Protein AF-A0AAV9F9H8-F1 (afdb_monomer)

Organism: Acorus calamus (NCBI:txid4465)

Mean pr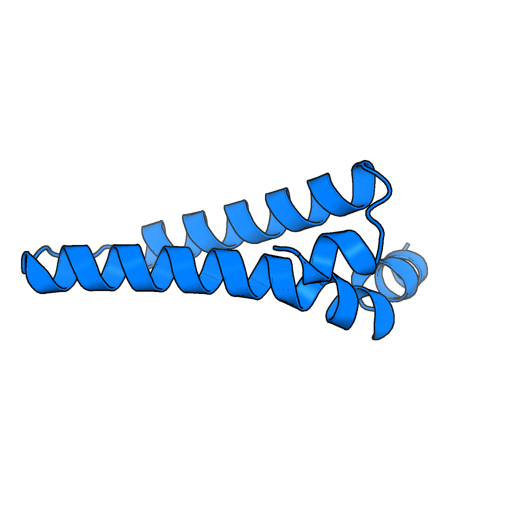edicted aligned error: 6.38 Å

Solvent-accessible surface area (backbone atoms only — not comparable to full-atom values): 4335 Å² total; per-residue (Å²): 112,71,69,56,49,42,63,63,63,64,24,72,65,45,52,58,52,46,40,41,59,48,48,53,39,49,50,54,50,51,51,55,51,49,56,36,53,75,70,68,52,90,75,65,59,67,64,52,50,52,51,42,52,50,48,38,52,49,54,51,52,51,41,60,73,72,64,63,50,73,68,59,36,72,74,104

Secondary structure (DSSP, 8-state):
-HHHHHHHTSSHHHHHHTHHHHHHHHHHHHHHHHHHHHTT----HHHHHHHHHHHHHHHHHHHHHTT--HHHHH--

Sequence (76 aa):
MKRLCVTELLDTWTFVVLRPIRLEEQLRLVAVLWDKTAMREIINMSEKLHKASNNGIISMVTWMREGGSVNEARSL

Structure (mmCIF, N/CA/C/O backbone):
data_AF-A0AAV9F9H8-F1
#
_entry.id   AF-A0AAV9F9H8-F1
#
loop_
_atom_site.group_PDB
_atom_site.id
_atom_site.type_symbol
_atom_site.label_atom_id
_atom_site.label_alt_id
_atom_site.label_comp_id
_atom_site.label_asym_id
_atom_site.label_entity_id
_atom_site.label_seq_id
_atom_site.pdbx_PDB_ins_code
_atom_site.Cartn_x
_atom_site.Cartn_y
_atom_site.Cartn_z
_atom_site.occupancy
_atom_site.B_iso_or_equiv
_atom_site.auth_seq_id
_atom_site.auth_comp_id
_atom_site.auth_asym_id
_atom_site.auth_atom_id
_atom_site.pdbx_PDB_model_num
ATOM 1 N N . MET A 1 1 ? 16.936 14.027 -15.369 1.00 51.91 1 MET A N 1
ATOM 2 C CA . MET A 1 1 ? 16.325 13.320 -14.218 1.00 51.91 1 MET A CA 1
ATOM 3 C C . MET A 1 1 ? 14.833 13.048 -14.394 1.00 51.91 1 MET A C 1
ATOM 5 O O . MET A 1 1 ? 14.495 11.879 -14.448 1.00 51.91 1 MET A O 1
ATOM 9 N N . LYS A 1 2 ? 13.947 14.046 -14.585 1.00 64.56 2 LYS A N 1
ATOM 10 C CA . LYS A 1 2 ? 12.491 13.792 -14.750 1.00 64.56 2 LYS A CA 1
ATOM 11 C C . LYS A 1 2 ? 12.142 12.780 -15.854 1.00 64.56 2 LYS A C 1
ATOM 13 O O . LYS A 1 2 ? 11.284 11.936 -15.649 1.00 64.56 2 LYS A O 1
ATOM 18 N N . ARG A 1 3 ? 12.845 12.834 -16.993 1.00 73.38 3 ARG A N 1
ATOM 19 C CA . ARG A 1 3 ? 12.609 11.947 -18.146 1.00 73.38 3 ARG A CA 1
ATOM 20 C C . ARG A 1 3 ? 12.800 10.461 -17.814 1.00 73.38 3 ARG A C 1
ATOM 22 O O . ARG A 1 3 ? 12.020 9.660 -18.294 1.00 73.38 3 ARG A O 1
ATOM 29 N N . LEU A 1 4 ? 13.771 10.134 -16.956 1.00 71.81 4 LEU A N 1
ATOM 30 C CA . LEU A 1 4 ? 14.084 8.757 -16.563 1.00 71.81 4 LEU A CA 1
ATOM 31 C C . LEU A 1 4 ? 13.043 8.209 -15.575 1.00 71.81 4 LEU A C 1
ATOM 33 O O . LEU A 1 4 ? 12.559 7.103 -15.735 1.00 71.81 4 LEU A O 1
ATOM 37 N N . CYS A 1 5 ? 12.609 9.016 -14.601 1.00 72.75 5 CYS A N 1
ATOM 38 C CA . CYS A 1 5 ? 11.501 8.633 -13.718 1.00 72.75 5 CYS A CA 1
ATOM 39 C C . CYS A 1 5 ? 10.205 8.396 -14.504 1.00 72.75 5 CYS A C 1
ATOM 41 O O . CYS A 1 5 ? 9.453 7.483 -14.187 1.00 72.75 5 CYS A O 1
ATOM 43 N N . VAL A 1 6 ? 9.943 9.211 -15.528 1.00 73.94 6 VAL A N 1
ATOM 44 C CA . VAL A 1 6 ? 8.744 9.054 -16.356 1.00 73.94 6 VAL A CA 1
ATOM 45 C C . VAL A 1 6 ? 8.795 7.763 -17.173 1.00 73.94 6 VAL A C 1
ATOM 47 O O . VAL A 1 6 ? 7.791 7.068 -17.222 1.00 73.94 6 VAL A O 1
ATOM 50 N N . THR A 1 7 ? 9.939 7.418 -17.769 1.00 74.44 7 THR A N 1
ATOM 51 C CA . THR A 1 7 ? 10.065 6.204 -18.596 1.00 74.44 7 THR A CA 1
ATOM 52 C C . THR A 1 7 ? 10.206 4.921 -17.786 1.00 74.44 7 THR A C 1
ATOM 54 O O . THR A 1 7 ? 9.757 3.882 -18.240 1.00 74.44 7 THR A O 1
ATOM 57 N N . GLU A 1 8 ? 10.804 4.977 -16.596 1.00 74.50 8 GLU A N 1
ATOM 58 C CA . GLU A 1 8 ? 11.055 3.771 -15.797 1.00 74.50 8 GLU A CA 1
ATOM 59 C C . GLU A 1 8 ? 9.949 3.510 -14.766 1.00 74.50 8 GLU A C 1
ATOM 61 O O . GLU A 1 8 ? 9.533 2.371 -14.580 1.00 74.50 8 GLU A O 1
ATOM 66 N N . LEU A 1 9 ? 9.442 4.549 -14.089 1.00 75.00 9 LEU A N 1
ATOM 67 C CA . LEU A 1 9 ? 8.492 4.396 -12.972 1.00 75.00 9 LEU A CA 1
ATOM 68 C C . LEU A 1 9 ? 7.044 4.681 -13.367 1.00 75.00 9 LEU A C 1
ATOM 70 O O . LEU A 1 9 ? 6.127 4.084 -12.807 1.00 75.00 9 LEU A O 1
ATOM 74 N N . LEU A 1 10 ? 6.838 5.630 -14.281 1.00 78.38 10 LEU A N 1
ATOM 75 C CA . LEU A 1 10 ? 5.508 6.115 -14.663 1.00 78.38 10 LEU A CA 1
ATOM 76 C C . LEU A 1 10 ? 5.088 5.656 -16.058 1.00 78.38 10 LEU A C 1
ATOM 78 O O . LEU A 1 10 ? 4.052 6.103 -16.552 1.00 78.38 10 LEU A O 1
ATOM 82 N N . ASP A 1 11 ? 5.867 4.778 -16.688 1.00 83.81 11 ASP A N 1
ATOM 83 C CA . ASP A 1 11 ? 5.462 4.198 -17.953 1.00 83.81 11 ASP A CA 1
ATOM 84 C C . ASP A 1 11 ? 4.273 3.251 -17.758 1.00 83.81 11 ASP A C 1
ATOM 86 O O . ASP A 1 11 ? 4.087 2.619 -16.710 1.00 83.81 11 ASP A O 1
ATOM 90 N N . THR A 1 12 ? 3.450 3.163 -18.800 1.00 82.56 12 THR A N 1
ATOM 91 C CA . THR A 1 12 ? 2.235 2.343 -18.798 1.00 82.56 12 THR A CA 1
ATOM 92 C C . THR A 1 12 ? 2.572 0.884 -18.502 1.00 82.56 12 THR A C 1
ATOM 94 O O . THR A 1 12 ? 1.838 0.218 -17.769 1.00 82.56 12 THR A O 1
ATOM 97 N N . TRP A 1 13 ? 3.707 0.399 -19.013 1.00 81.88 13 TRP A N 1
ATOM 98 C CA . TRP A 1 13 ? 4.179 -0.953 -18.750 1.00 81.88 13 TRP A CA 1
ATOM 99 C C . TRP A 1 13 ? 4.455 -1.187 -17.263 1.00 81.88 13 TRP A C 1
ATOM 101 O O . TRP A 1 13 ? 3.875 -2.092 -16.660 1.00 81.88 13 TRP A O 1
ATOM 111 N N . THR A 1 14 ? 5.266 -0.327 -16.646 1.00 82.38 14 THR A N 1
ATOM 112 C CA . THR A 1 14 ? 5.597 -0.412 -15.220 1.00 82.38 14 THR A CA 1
ATOM 113 C C . THR A 1 14 ? 4.339 -0.354 -14.352 1.00 82.38 14 THR A C 1
ATOM 115 O O . THR A 1 14 ? 4.186 -1.130 -13.406 1.00 82.38 14 THR A O 1
ATOM 118 N N . PHE A 1 15 ? 3.370 0.495 -14.705 1.00 82.38 15 PHE A N 1
ATOM 119 C CA . PHE A 1 15 ? 2.106 0.565 -13.975 1.00 82.38 15 PHE A CA 1
ATOM 120 C C . PHE A 1 15 ? 1.320 -0.754 -14.007 1.00 82.38 15 PHE A C 1
ATOM 122 O O . PHE A 1 15 ? 0.755 -1.146 -12.976 1.00 82.38 15 PHE A O 1
ATOM 129 N N . VAL A 1 16 ? 1.279 -1.427 -15.163 1.00 87.19 16 VAL A N 1
ATOM 130 C CA . VAL A 1 16 ? 0.596 -2.716 -15.356 1.00 87.19 16 VAL A CA 1
ATOM 131 C C . VAL A 1 16 ? 1.302 -3.827 -14.590 1.00 87.19 16 VAL A C 1
ATOM 133 O O . VAL A 1 16 ? 0.637 -4.586 -13.886 1.00 87.19 16 VAL A O 1
ATOM 136 N N . VAL A 1 17 ? 2.630 -3.900 -14.676 1.00 86.81 17 VAL A N 1
ATOM 137 C CA . VAL A 1 17 ? 3.411 -4.973 -14.048 1.00 86.81 17 VAL A CA 1
ATOM 138 C C . VAL A 1 17 ? 3.368 -4.895 -12.522 1.00 86.81 17 VAL A C 1
ATOM 140 O O . VAL A 1 17 ? 3.244 -5.917 -11.862 1.00 86.81 17 VAL A O 1
ATOM 143 N N . LEU A 1 18 ? 3.358 -3.692 -11.947 1.00 89.12 18 LEU A N 1
ATOM 144 C CA . LEU A 1 18 ? 3.256 -3.507 -10.495 1.00 89.12 18 LEU A CA 1
ATOM 145 C C . LEU A 1 18 ? 1.817 -3.583 -9.958 1.00 89.12 18 LEU A C 1
ATOM 147 O O . LEU A 1 18 ? 1.599 -3.463 -8.751 1.00 89.12 18 LEU A O 1
ATOM 151 N N . ARG A 1 19 ? 0.806 -3.708 -10.829 1.00 90.50 19 ARG A N 1
ATOM 152 C CA . ARG A 1 19 ? -0.605 -3.744 -10.411 1.00 90.50 19 ARG A CA 1
ATOM 153 C C . ARG A 1 19 ? -0.902 -4.859 -9.397 1.00 90.50 19 ARG A C 1
ATOM 155 O O . ARG A 1 19 ? -1.604 -4.545 -8.438 1.00 90.50 19 ARG A O 1
ATOM 162 N N . PRO A 1 20 ? -0.408 -6.100 -9.560 1.00 91.12 20 PRO A N 1
ATOM 163 C CA . PRO A 1 20 ? -0.657 -7.175 -8.599 1.00 91.12 20 PRO A CA 1
ATOM 164 C C . PRO A 1 20 ? -0.093 -6.857 -7.211 1.00 91.12 20 PRO A C 1
ATOM 166 O O . PRO A 1 20 ? -0.817 -6.953 -6.229 1.00 91.12 20 PRO A O 1
ATOM 169 N N . ILE A 1 21 ? 1.126 -6.314 -7.142 1.00 90.62 21 ILE A N 1
ATOM 170 C CA . ILE A 1 21 ? 1.761 -5.889 -5.882 1.00 90.62 21 ILE A CA 1
ATOM 171 C C . ILE A 1 21 ? 0.910 -4.827 -5.171 1.00 90.62 21 ILE A C 1
ATOM 173 O O . ILE A 1 21 ? 0.671 -4.900 -3.967 1.00 90.62 21 ILE A O 1
ATOM 177 N N . ARG A 1 22 ? 0.396 -3.835 -5.916 1.00 90.50 22 ARG A N 1
ATOM 178 C CA . ARG A 1 22 ? -0.509 -2.824 -5.339 1.00 90.50 22 ARG A CA 1
ATOM 179 C C . ARG A 1 22 ? -1.826 -3.433 -4.863 1.00 90.50 22 ARG A C 1
ATOM 181 O O . ARG A 1 22 ? -2.351 -2.990 -3.845 1.00 90.50 22 ARG A O 1
ATOM 188 N N . LEU A 1 23 ? -2.371 -4.400 -5.601 1.00 94.00 23 LEU A N 1
ATOM 189 C CA . LEU A 1 23 ? -3.610 -5.080 -5.235 1.00 94.00 23 LEU A CA 1
ATOM 190 C C . LEU A 1 23 ? -3.433 -5.887 -3.945 1.00 94.00 23 LEU A C 1
ATOM 192 O O . LEU A 1 23 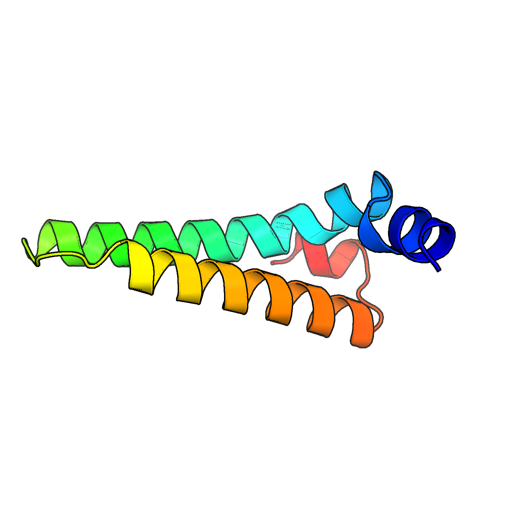? -4.290 -5.812 -3.071 1.00 94.00 23 LEU A O 1
ATOM 196 N N . GLU A 1 24 ? -2.316 -6.595 -3.797 1.00 93.06 24 GLU A N 1
ATOM 197 C CA . GLU A 1 24 ? -2.009 -7.369 -2.595 1.00 93.06 24 GLU A CA 1
ATOM 198 C C . GLU A 1 24 ? -1.972 -6.477 -1.344 1.00 93.06 24 GLU A C 1
ATOM 200 O O . GLU A 1 24 ? -2.639 -6.763 -0.349 1.00 93.06 24 GLU A O 1
ATOM 205 N N . GLU A 1 25 ? -1.279 -5.337 -1.401 1.00 92.88 25 GLU A N 1
ATOM 206 C CA . GLU A 1 25 ? -1.225 -4.398 -0.272 1.00 92.88 25 GLU A CA 1
ATOM 207 C C . GLU A 1 25 ? -2.589 -3.757 0.037 1.00 92.88 25 GLU A C 1
ATOM 209 O O . GLU A 1 25 ? -2.926 -3.526 1.202 1.00 92.88 25 GLU A O 1
ATOM 214 N N . GLN A 1 26 ? -3.420 -3.516 -0.984 1.00 94.50 26 GLN A N 1
ATOM 215 C CA . GLN A 1 26 ? -4.800 -3.062 -0.787 1.00 94.50 26 GLN A CA 1
ATOM 216 C C . GLN A 1 26 ? -5.654 -4.128 -0.096 1.00 94.50 26 GLN A C 1
ATOM 218 O O . GLN A 1 26 ? -6.396 -3.804 0.832 1.00 94.50 26 GLN A O 1
ATOM 223 N N . LEU A 1 27 ? -5.532 -5.395 -0.501 1.00 96.62 27 LEU A N 1
ATOM 224 C CA . LEU A 1 27 ? -6.243 -6.509 0.127 1.00 96.62 27 LEU A CA 1
ATOM 225 C C . LEU A 1 27 ? -5.812 -6.695 1.586 1.00 96.62 27 LEU A C 1
ATOM 227 O O . LEU A 1 27 ? -6.671 -6.848 2.455 1.00 96.62 27 LEU A O 1
ATOM 231 N N . ARG A 1 28 ? -4.510 -6.587 1.884 1.00 95.00 28 ARG A N 1
ATOM 232 C CA . ARG A 1 28 ? -3.989 -6.605 3.262 1.00 95.00 28 A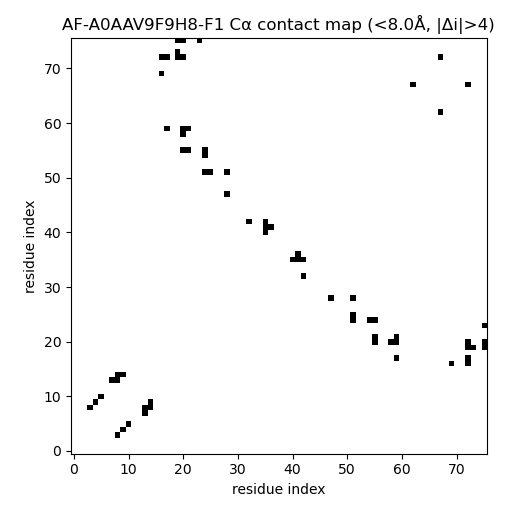RG A CA 1
ATOM 233 C C . ARG A 1 28 ? -4.582 -5.477 4.107 1.00 95.00 28 ARG A C 1
ATOM 235 O O . ARG A 1 28 ? -4.984 -5.713 5.246 1.00 95.00 28 ARG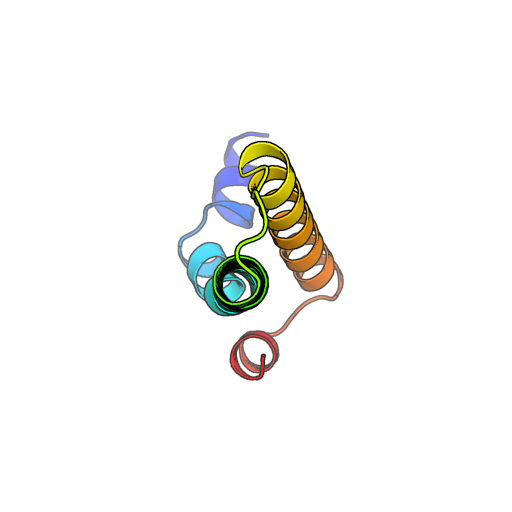 A O 1
ATOM 242 N N . LEU A 1 29 ? -4.680 -4.261 3.561 1.00 96.06 29 LEU A N 1
ATOM 243 C CA . LEU A 1 29 ? -5.325 -3.145 4.256 1.00 96.06 29 LEU A CA 1
ATOM 244 C C . LEU A 1 29 ? -6.807 -3.439 4.531 1.00 96.06 29 LEU A C 1
ATOM 246 O O . LEU A 1 29 ? -7.254 -3.253 5.661 1.00 96.06 29 LEU A O 1
ATOM 250 N N . VAL A 1 30 ? -7.556 -3.915 3.532 1.00 97.12 30 VAL A N 1
ATOM 251 C CA . VAL A 1 30 ? -8.982 -4.249 3.682 1.00 97.12 30 VAL A CA 1
ATOM 252 C C . VAL A 1 30 ? -9.190 -5.330 4.741 1.00 97.12 30 VAL A C 1
ATOM 254 O O . VAL A 1 30 ? -10.067 -5.165 5.584 1.00 97.12 30 VAL A O 1
ATOM 257 N N . ALA A 1 31 ? -8.361 -6.376 4.762 1.00 96.94 31 ALA A N 1
ATOM 258 C CA . ALA A 1 31 ? -8.425 -7.425 5.779 1.00 96.94 31 ALA A CA 1
ATOM 259 C C . ALA A 1 31 ? -8.232 -6.858 7.197 1.00 96.94 31 ALA A C 1
ATOM 261 O O . ALA A 1 31 ? -9.056 -7.086 8.078 1.00 96.94 31 ALA A O 1
ATOM 262 N N . VAL A 1 32 ? -7.216 -6.010 7.401 1.00 95.25 32 VAL A N 1
ATOM 263 C CA . VAL A 1 32 ? -6.974 -5.358 8.702 1.00 95.25 32 VAL A CA 1
ATOM 264 C C . VAL A 1 32 ? -8.146 -4.469 9.129 1.00 95.25 32 VAL A C 1
ATOM 266 O O . VAL A 1 32 ? -8.473 -4.403 10.315 1.00 95.25 32 VAL A O 1
ATOM 269 N N . LEU A 1 33 ? -8.764 -3.748 8.190 1.00 96.50 33 LEU A N 1
ATOM 270 C CA . LEU A 1 33 ? -9.930 -2.910 8.481 1.00 96.50 33 LEU A CA 1
ATOM 271 C C . LEU A 1 33 ? -11.161 -3.754 8.812 1.00 96.50 33 LEU A C 1
ATOM 273 O O . LEU A 1 33 ? -11.903 -3.400 9.728 1.00 96.50 33 LEU A O 1
ATOM 277 N N . TRP A 1 34 ? -11.362 -4.858 8.096 1.00 97.12 34 TRP A N 1
ATOM 278 C CA . TRP A 1 34 ? -12.447 -5.799 8.334 1.00 97.12 34 TRP A CA 1
ATOM 279 C C . TRP A 1 34 ? -12.364 -6.395 9.740 1.00 97.12 34 TRP A C 1
ATOM 281 O O . TRP A 1 34 ? -13.322 -6.278 10.503 1.00 97.12 34 TRP A O 1
ATOM 291 N N . ASP A 1 35 ? -11.198 -6.920 10.124 1.00 96.81 35 ASP A N 1
ATOM 292 C CA . ASP A 1 35 ? -10.982 -7.536 11.438 1.00 96.81 35 ASP A CA 1
ATOM 293 C C . ASP A 1 35 ? -11.213 -6.539 12.578 1.00 96.81 35 ASP A C 1
ATOM 295 O O . ASP A 1 35 ? -11.947 -6.812 13.530 1.00 96.81 35 ASP A O 1
ATOM 299 N N . LYS A 1 36 ? -10.659 -5.327 12.452 1.00 95.75 36 LYS A N 1
ATOM 300 C CA . LYS A 1 36 ? -10.845 -4.263 13.450 1.00 95.75 36 LYS A CA 1
ATOM 301 C C . LYS A 1 36 ? -12.295 -3.806 13.556 1.00 95.75 36 LYS A C 1
ATOM 303 O O . LYS A 1 36 ? -12.780 -3.547 14.656 1.00 95.75 36 LYS A O 1
ATOM 308 N N . THR A 1 37 ? -12.993 -3.727 12.426 1.00 95.25 37 THR A N 1
ATOM 309 C CA . THR A 1 37 ? -14.411 -3.351 12.391 1.00 95.25 37 THR A CA 1
ATOM 310 C C . THR A 1 37 ? -15.276 -4.432 13.035 1.00 95.25 37 THR A C 1
ATOM 312 O O . THR A 1 37 ? -16.161 -4.107 13.827 1.00 95.25 37 THR A O 1
ATOM 315 N N . ALA A 1 38 ? -14.989 -5.711 12.770 1.00 96.56 38 ALA A N 1
ATOM 316 C CA . ALA A 1 38 ? -15.665 -6.843 13.402 1.00 96.56 38 ALA A CA 1
ATOM 317 C C . ALA A 1 38 ? -15.494 -6.831 14.932 1.00 96.56 38 ALA A C 1
ATOM 319 O O . ALA A 1 38 ? -16.440 -7.121 15.664 1.00 96.56 38 ALA A O 1
ATOM 320 N N . MET A 1 39 ? -14.323 -6.408 15.416 1.00 96.88 39 MET A N 1
ATOM 321 C CA . MET A 1 39 ? -14.029 -6.218 16.843 1.00 96.88 39 MET A CA 1
ATOM 322 C C . MET A 1 39 ? -14.536 -4.883 17.419 1.00 96.88 39 MET A C 1
ATOM 324 O O . MET A 1 39 ? -14.383 -4.637 18.613 1.00 96.88 39 MET A O 1
ATOM 328 N N . ARG A 1 40 ? -15.161 -4.023 16.600 1.00 95.81 40 ARG A N 1
ATOM 329 C CA . ARG A 1 40 ? -15.605 -2.662 16.963 1.00 95.81 40 ARG A CA 1
ATOM 330 C C . ARG A 1 40 ? -14.483 -1.776 17.520 1.00 95.81 40 ARG A C 1
ATOM 332 O O . ARG A 1 40 ? -14.727 -0.902 18.351 1.00 95.81 40 ARG A O 1
ATOM 339 N N . GLU A 1 41 ? -13.254 -1.985 17.062 1.00 96.50 41 GLU A N 1
ATOM 340 C CA . GLU A 1 41 ? -12.113 -1.166 17.456 1.00 96.50 41 GLU A CA 1
ATOM 341 C C . GLU A 1 41 ? -12.112 0.187 16.736 1.00 96.50 41 GLU A C 1
ATOM 343 O O . GLU A 1 41 ? -12.452 0.294 15.557 1.00 96.50 41 GLU A O 1
ATOM 348 N N . ILE A 1 42 ? -11.646 1.231 17.427 1.00 95.38 42 ILE A N 1
ATOM 349 C CA . ILE A 1 42 ? -11.375 2.527 16.798 1.00 95.38 42 ILE A CA 1
ATOM 350 C C . ILE A 1 42 ? -10.170 2.379 15.864 1.00 95.38 42 ILE A C 1
ATOM 352 O O . ILE A 1 42 ? -9.116 1.860 16.243 1.00 95.38 42 ILE A O 1
ATOM 356 N N . ILE A 1 43 ? -10.313 2.874 14.636 1.00 95.69 43 ILE A N 1
ATOM 357 C CA . ILE A 1 43 ? -9.285 2.765 13.605 1.00 95.69 43 ILE A CA 1
ATOM 358 C C . ILE A 1 43 ? -8.636 4.129 13.374 1.00 95.69 43 ILE A C 1
ATOM 360 O O . ILE A 1 43 ? -9.276 5.069 12.905 1.00 95.69 43 ILE A O 1
ATOM 364 N N . ASN A 1 44 ? -7.329 4.226 13.629 1.00 95.88 44 ASN A N 1
ATOM 365 C CA . ASN A 1 44 ? -6.529 5.351 13.157 1.00 95.88 44 ASN A CA 1
ATOM 366 C C . ASN A 1 44 ? -6.226 5.178 11.660 1.00 95.88 44 ASN A C 1
ATOM 368 O O . ASN A 1 44 ? -5.250 4.532 11.274 1.00 95.88 44 ASN A O 1
ATOM 372 N N . MET A 1 45 ? -7.075 5.757 10.812 1.00 95.31 45 MET A N 1
ATOM 373 C CA . MET A 1 45 ? -6.934 5.649 9.358 1.00 95.31 45 MET A CA 1
ATOM 374 C C . MET A 1 45 ? -5.641 6.274 8.830 1.00 95.31 45 MET A C 1
ATOM 376 O O . MET A 1 45 ? -5.063 5.737 7.890 1.00 95.31 45 MET A O 1
ATOM 380 N N . SER A 1 46 ? -5.147 7.350 9.448 1.00 97.44 46 SER A N 1
ATOM 381 C CA . SER A 1 46 ? -3.890 7.992 9.038 1.00 97.44 46 SER A CA 1
ATOM 382 C C . SER A 1 46 ? -2.707 7.032 9.185 1.00 97.44 46 SER A C 1
ATOM 384 O O . SER A 1 46 ? -1.949 6.811 8.241 1.00 97.44 46 SER A O 1
ATOM 386 N N . GLU A 1 47 ? -2.610 6.358 10.334 1.00 96.50 47 GLU A N 1
ATOM 387 C CA . GLU A 1 47 ? -1.571 5.355 10.574 1.00 96.50 47 GLU A CA 1
ATOM 388 C C . GLU A 1 47 ? -1.671 4.179 9.590 1.00 96.50 47 GLU A C 1
ATOM 390 O O . GLU A 1 47 ? -0.660 3.733 9.039 1.00 96.50 47 GLU A O 1
ATOM 395 N N . LYS A 1 48 ? -2.888 3.672 9.349 1.00 95.31 48 LYS A N 1
ATOM 396 C CA . LYS A 1 48 ? -3.105 2.534 8.443 1.00 95.31 4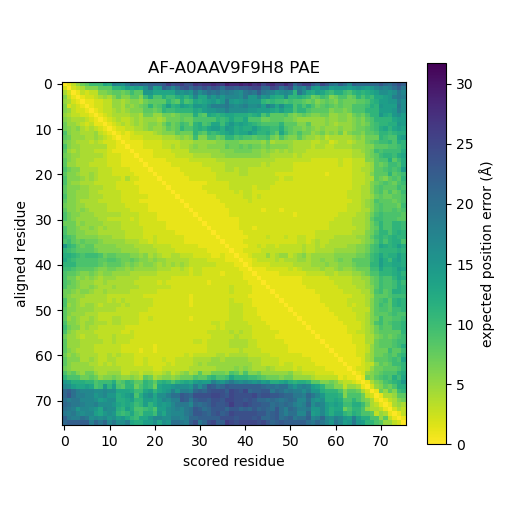8 LYS A CA 1
ATOM 397 C C . LYS A 1 48 ? -2.768 2.871 6.996 1.00 95.31 48 LYS A C 1
ATOM 399 O O . LYS A 1 48 ? -2.111 2.068 6.337 1.00 95.31 48 LYS A O 1
ATOM 404 N N . LEU A 1 49 ? -3.146 4.058 6.528 1.00 95.38 49 LEU A N 1
ATOM 405 C CA . LEU A 1 49 ? -2.832 4.521 5.178 1.00 95.38 49 LEU A CA 1
ATOM 406 C C . LEU A 1 49 ? -1.332 4.774 4.998 1.00 95.38 49 LEU A C 1
ATOM 408 O O . LEU A 1 49 ? -0.775 4.350 3.989 1.00 95.38 49 LEU A O 1
ATOM 412 N N . HIS A 1 50 ? -0.652 5.377 5.981 1.00 96.75 50 HIS A N 1
ATOM 413 C CA . HIS A 1 50 ? 0.805 5.533 5.931 1.00 96.75 50 HIS A CA 1
ATOM 414 C C . HIS A 1 50 ? 1.529 4.185 5.861 1.00 96.75 50 HIS A C 1
ATOM 416 O O . HIS A 1 50 ? 2.421 4.015 5.032 1.00 96.75 50 HIS A O 1
ATOM 422 N N . LYS A 1 51 ? 1.126 3.206 6.681 1.00 95.75 51 LYS A N 1
ATOM 423 C CA . LYS A 1 51 ? 1.708 1.855 6.639 1.00 95.75 51 LYS A CA 1
ATOM 424 C C . LYS A 1 51 ? 1.466 1.172 5.294 1.00 95.75 51 LYS A C 1
ATOM 426 O O . LYS A 1 51 ? 2.419 0.686 4.697 1.00 95.75 51 LYS A O 1
ATOM 431 N N . ALA A 1 52 ? 0.232 1.188 4.791 1.00 94.31 52 ALA A N 1
ATOM 432 C CA . ALA A 1 52 ? -0.102 0.582 3.502 1.00 94.31 52 ALA A CA 1
ATOM 433 C C . ALA A 1 52 ? 0.661 1.238 2.337 1.00 94.31 52 ALA A C 1
ATOM 435 O O . ALA A 1 52 ? 1.198 0.544 1.478 1.00 94.31 52 ALA A O 1
ATOM 436 N N . SER A 1 53 ? 0.774 2.571 2.335 1.00 94.44 53 SER A N 1
ATOM 437 C CA . SER A 1 53 ? 1.541 3.305 1.323 1.00 94.44 53 SER A CA 1
ATOM 438 C C . SER A 1 53 ? 3.026 2.945 1.364 1.00 94.44 53 SER A C 1
ATOM 440 O O . SER A 1 53 ? 3.623 2.683 0.320 1.00 94.44 53 SER A O 1
ATOM 442 N N . ASN A 1 54 ? 3.626 2.911 2.557 1.00 96.12 54 ASN A N 1
ATOM 443 C CA . ASN A 1 54 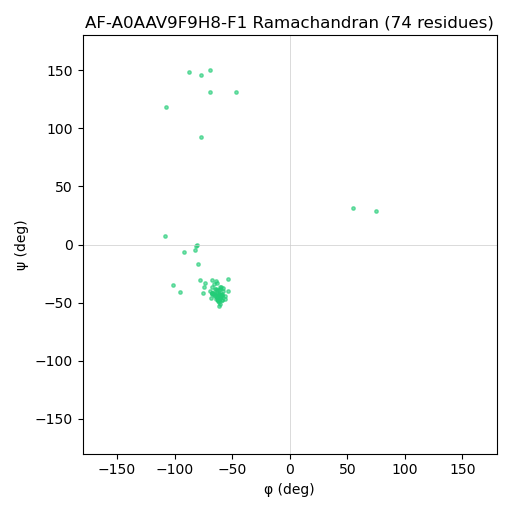? 5.036 2.561 2.716 1.00 96.12 54 ASN A CA 1
ATOM 444 C C . ASN A 1 54 ? 5.309 1.125 2.268 1.00 96.12 54 ASN A C 1
ATOM 446 O O . ASN A 1 54 ? 6.251 0.903 1.510 1.00 96.12 54 ASN A O 1
ATOM 450 N N . ASN A 1 55 ? 4.466 0.173 2.672 1.00 94.69 55 ASN A N 1
ATOM 451 C CA . ASN A 1 55 ? 4.591 -1.218 2.249 1.00 94.69 55 ASN A CA 1
ATOM 452 C C . ASN A 1 55 ?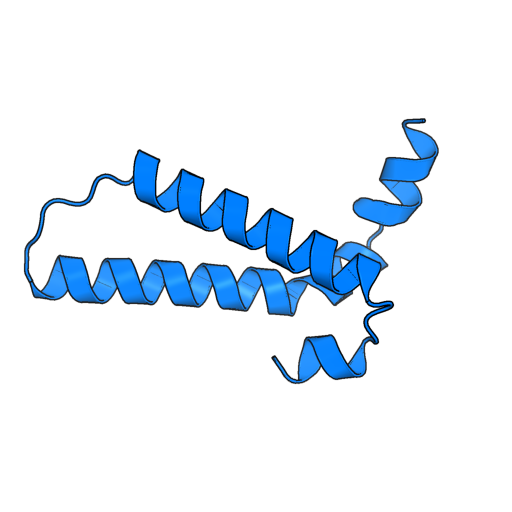 4.466 -1.346 0.729 1.00 94.69 55 ASN A C 1
ATOM 454 O O . ASN A 1 55 ? 5.321 -1.963 0.110 1.00 94.69 55 ASN A O 1
ATOM 458 N N . GLY A 1 56 ? 3.478 -0.688 0.114 1.00 92.75 56 GLY A N 1
ATOM 459 C CA . GLY A 1 56 ? 3.319 -0.676 -1.341 1.00 92.75 56 GLY A CA 1
ATOM 460 C C . GLY A 1 56 ? 4.560 -0.172 -2.069 1.00 92.75 56 GLY A C 1
ATOM 461 O O . GLY A 1 56 ? 5.022 -0.814 -3.011 1.00 92.75 56 GLY A O 1
ATOM 462 N N . ILE A 1 57 ? 5.138 0.946 -1.623 1.00 92.56 57 ILE A N 1
ATOM 463 C CA . ILE A 1 57 ? 6.365 1.488 -2.221 1.00 92.56 57 ILE A CA 1
ATOM 464 C C . ILE A 1 57 ? 7.535 0.517 -2.036 1.00 92.56 57 ILE A C 1
ATOM 466 O O . ILE A 1 57 ? 8.243 0.242 -3.003 1.00 92.56 57 ILE A O 1
ATOM 470 N N . ILE A 1 58 ? 7.727 -0.025 -0.830 1.00 94.31 58 ILE A N 1
ATOM 471 C CA . ILE A 1 58 ? 8.814 -0.967 -0.535 1.00 94.31 58 ILE A CA 1
ATOM 472 C C . ILE A 1 58 ? 8.679 -2.228 -1.391 1.00 94.31 58 ILE A C 1
ATOM 474 O O . ILE A 1 58 ? 9.641 -2.597 -2.055 1.00 94.31 58 ILE A O 1
ATOM 478 N N . SER A 1 59 ? 7.501 -2.849 -1.439 1.00 91.88 59 SER A N 1
ATOM 479 C CA . SER A 1 59 ? 7.251 -4.063 -2.222 1.00 91.88 59 SER A CA 1
ATOM 480 C C . SER A 1 59 ? 7.510 -3.836 -3.713 1.00 91.88 59 SER A C 1
ATOM 482 O O . SER A 1 59 ? 8.187 -4.641 -4.348 1.00 91.88 59 SER A O 1
ATOM 484 N N . MET A 1 60 ? 7.058 -2.705 -4.270 1.00 90.25 60 MET A N 1
ATOM 485 C CA . MET A 1 60 ? 7.326 -2.363 -5.673 1.00 90.25 60 MET A CA 1
ATOM 486 C C . MET A 1 60 ? 8.823 -2.143 -5.943 1.00 90.25 60 MET A C 1
ATOM 488 O O . MET A 1 60 ? 9.340 -2.640 -6.940 1.00 90.25 60 MET A O 1
ATOM 492 N N . VAL A 1 61 ? 9.532 -1.423 -5.066 1.00 89.62 61 VAL A N 1
ATOM 493 C CA . VAL A 1 61 ? 10.973 -1.156 -5.228 1.00 89.62 61 VAL A CA 1
ATOM 494 C C . VAL A 1 61 ? 11.799 -2.432 -5.079 1.00 89.62 61 VAL A C 1
ATOM 496 O O . VAL A 1 61 ? 12.732 -2.642 -5.852 1.00 89.62 61 VAL A O 1
ATOM 499 N N . THR A 1 62 ? 11.473 -3.290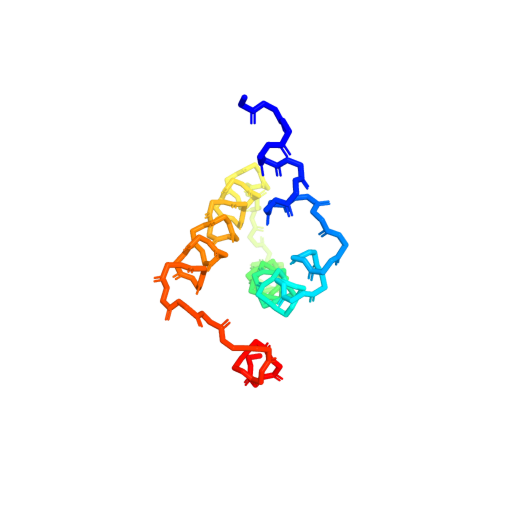 -4.113 1.00 89.56 62 THR A N 1
ATOM 500 C CA . THR A 1 62 ? 12.151 -4.578 -3.914 1.00 89.56 62 THR A CA 1
ATOM 501 C C . THR A 1 62 ? 11.972 -5.474 -5.135 1.00 89.56 62 THR A C 1
ATOM 503 O O . THR A 1 62 ? 12.965 -5.939 -5.686 1.00 89.56 62 THR A O 1
ATOM 506 N N . TRP A 1 63 ? 10.743 -5.600 -5.640 1.00 87.44 63 TRP A N 1
ATOM 507 C CA . TRP A 1 63 ? 10.452 -6.378 -6.844 1.00 87.44 63 TRP A CA 1
ATOM 508 C C . TRP A 1 63 ? 11.232 -5.876 -8.073 1.00 87.44 63 TRP A C 1
ATOM 510 O O . TRP A 1 63 ? 11.820 -6.665 -8.812 1.00 87.44 63 TRP A O 1
ATOM 520 N N . MET A 1 64 ? 11.319 -4.553 -8.264 1.00 85.06 64 MET A N 1
ATOM 521 C CA . MET A 1 64 ? 12.132 -3.973 -9.342 1.00 85.06 64 MET A CA 1
ATOM 522 C C . MET A 1 64 ? 13.623 -4.289 -9.185 1.00 85.06 64 MET A C 1
ATOM 524 O O . MET A 1 64 ? 14.305 -4.542 -10.176 1.00 85.06 64 MET A O 1
ATOM 528 N N . ARG A 1 65 ? 14.148 -4.260 -7.952 1.00 84.81 65 ARG A N 1
ATOM 529 C CA . ARG A 1 65 ? 15.565 -4.549 -7.671 1.00 84.81 65 ARG A CA 1
ATOM 530 C C . ARG A 1 65 ? 15.932 -6.004 -7.931 1.00 84.81 65 ARG A C 1
ATOM 532 O O . ARG A 1 65 ? 17.074 -6.268 -8.292 1.00 84.81 65 ARG A O 1
ATOM 539 N N . GLU A 1 66 ? 14.990 -6.918 -7.747 1.00 85.31 66 GLU A N 1
ATOM 540 C CA . GLU A 1 66 ? 15.185 -8.355 -7.959 1.00 85.31 66 GLU A CA 1
ATOM 541 C C . GLU A 1 66 ? 15.077 -8.759 -9.439 1.00 85.31 66 GLU A C 1
ATOM 543 O O . GLU A 1 66 ? 15.288 -9.919 -9.778 1.00 85.31 66 GLU A O 1
ATOM 548 N N . GLY A 1 67 ? 14.827 -7.802 -10.343 1.00 74.19 67 GLY A N 1
ATOM 549 C CA . GLY A 1 67 ? 14.701 -8.068 -11.776 1.00 74.19 67 GLY A CA 1
ATOM 550 C C . GLY A 1 67 ? 13.374 -8.730 -12.139 1.00 74.19 67 GLY A C 1
ATOM 551 O O . GLY A 1 67 ? 13.323 -9.487 -13.107 1.00 74.19 67 GLY A O 1
ATOM 552 N N . GLY A 1 68 ? 12.329 -8.457 -11.350 1.00 66.12 68 GLY A N 1
ATOM 553 C CA . GLY A 1 68 ? 11.060 -9.164 -11.400 1.00 66.12 68 GLY A CA 1
ATOM 554 C C . GLY A 1 68 ? 10.508 -9.361 -12.813 1.00 66.12 68 GLY A C 1
ATOM 555 O O . GLY A 1 68 ? 10.429 -8.442 -13.636 1.00 66.12 68 GLY A O 1
ATOM 556 N N . SER A 1 69 ? 10.109 -10.599 -13.091 1.00 59.12 69 SER A N 1
ATOM 557 C CA . SER A 1 69 ? 9.485 -10.993 -14.351 1.00 59.12 69 SER A CA 1
ATOM 558 C C . SER A 1 69 ? 7.969 -10.792 -14.299 1.00 59.12 69 SER A C 1
ATOM 560 O O . SER A 1 69 ? 7.323 -10.988 -13.269 1.00 59.12 69 SER A O 1
ATOM 562 N N . VAL A 1 70 ? 7.354 -10.471 -15.441 1.00 53.56 70 VAL A N 1
ATOM 563 C CA . VAL A 1 70 ? 5.890 -10.316 -15.594 1.00 53.56 70 VAL A CA 1
ATOM 564 C C . VAL A 1 70 ? 5.119 -11.553 -15.110 1.00 53.56 70 VAL A C 1
ATOM 566 O O . VAL A 1 70 ? 3.985 -11.433 -14.645 1.00 53.56 70 VAL A O 1
ATOM 569 N N . ASN A 1 71 ? 5.730 -12.737 -15.209 1.00 51.94 71 ASN A N 1
ATOM 570 C CA . ASN A 1 71 ? 5.123 -13.987 -14.757 1.00 51.94 71 ASN A CA 1
ATOM 571 C C . ASN A 1 71 ? 5.090 -14.109 -13.226 1.00 51.94 71 ASN A C 1
ATO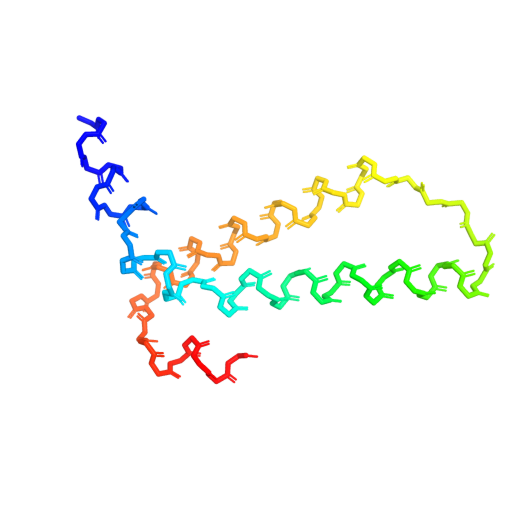M 573 O O . ASN A 1 71 ? 4.115 -14.633 -12.702 1.00 51.94 71 ASN A O 1
ATOM 577 N N . GLU A 1 72 ? 6.087 -13.572 -12.519 1.00 56.62 72 GLU A N 1
ATOM 578 C CA . GLU A 1 72 ? 6.149 -13.589 -11.049 1.00 56.62 72 GLU A CA 1
ATOM 579 C C . GLU A 1 72 ? 5.171 -12.587 -10.436 1.00 56.62 72 GLU A C 1
ATOM 581 O O . GLU A 1 72 ? 4.518 -12.876 -9.437 1.00 56.62 72 GLU A O 1
ATOM 586 N N . ALA A 1 73 ? 4.993 -11.431 -11.082 1.00 54.84 73 ALA A N 1
ATOM 587 C CA . ALA A 1 73 ? 3.997 -10.455 -10.657 1.00 54.84 73 ALA A CA 1
ATOM 588 C C . ALA A 1 73 ? 2.560 -10.997 -10.780 1.00 54.84 73 ALA A C 1
ATOM 590 O O . ALA A 1 73 ? 1.709 -10.624 -9.989 1.00 54.84 73 ALA A O 1
ATOM 591 N N . ARG A 1 74 ? 2.265 -11.878 -11.748 1.00 48.62 74 ARG A N 1
ATOM 592 C CA . ARG A 1 74 ? 0.927 -12.487 -11.916 1.00 48.62 74 ARG A CA 1
ATOM 593 C C . ARG A 1 74 ? 0.638 -13.652 -10.965 1.00 48.62 74 ARG A C 1
ATOM 595 O O . ARG A 1 74 ? -0.520 -14.051 -10.875 1.00 48.62 74 ARG A O 1
ATOM 602 N N . SER A 1 75 ? 1.666 -14.231 -10.345 1.00 54.03 75 SER A N 1
ATOM 603 C CA . SER A 1 75 ? 1.539 -15.351 -9.402 1.00 54.03 75 SER A CA 1
ATOM 604 C C . SER A 1 75 ? 1.401 -14.926 -7.936 1.00 54.03 75 SER A C 1
ATOM 606 O O . SER A 1 75 ? 1.181 -15.795 -7.094 1.00 54.03 75 SER A O 1
ATOM 608 N N . LEU A 1 76 ? 1.544 -13.626 -7.651 1.00 52.75 76 LEU A N 1
ATOM 609 C CA . LEU A 1 76 ? 1.183 -12.979 -6.383 1.00 52.75 76 LEU A CA 1
ATOM 610 C C . LEU A 1 76 ? -0.295 -12.565 -6.413 1.00 52.75 76 LEU A C 1
ATOM 612 O O . LEU A 1 76 ? -0.987 -12.794 -5.398 1.00 52.75 76 LEU A O 1
#

Foldseek 3Di:
DVVCCCVPPVDPVLCVLLVLLLVVLVVVLVVVVVVCVVVVHDDPVVVSVVVSVVSSVVSSVVCVVVVHDSVNSVVD

Radius of gyration: 15.05 Å; Cα contacts (8 Å, |Δi|>4): 35; chains: 1; bounding box: 32×29×36 Å

pLDDT: mean 85.03, std 14.07, range [48.62, 97.44]